Protein AF-A0A9E3V774-F1 (afdb_monomer_lite)

Radius of gyration: 26.22 Å; chains: 1; bounding box: 46×65×51 Å

Secondary structure (DSSP, 8-state):
------HHHHHHHHHHHHTT---HHHHHHHHHHHHT-HHHHHHHHHHHHHHHHHHHS--PPPPHHHHHHHHHHHHHHHHHHHHHHHHHHHTT---HHHHHHHHHHHHHHHHHHHH--

Sequence (117 aa):
MRNQLSKAELERLFLGAVDKSLGDRDEVVLKASLDAAPELKSRFSKYEKVVSLLKRAPKEKAPEALASMILRRSRRRRVFDRRGLQTAYAQYRVPAEVLIPILLGVLVAAFLIYAAP

Foldseek 3Di:
DDPLDDPVRLVVLLVCVLVVNDDPVSVVVNVVNCVVPVPVVVVSVVVSVVVVVVVVPDDDDDDPCPVVVVVVVVVVVVVVVVVVVVVVVVVPPDDPVVVVVVVVVVVVVVVCVVPPD

pLDDT: mean 76.05, std 10.91, range [31.12, 92.12]

Structure (mmCIF, N/CA/C/O backbone):
data_AF-A0A9E3V774-F1
#
_entry.id   AF-A0A9E3V774-F1
#
loop_
_atom_site.group_PDB
_atom_site.id
_atom_site.type_symbol
_atom_site.label_atom_id
_atom_site.label_alt_id
_atom_site.label_comp_id
_atom_site.label_asym_id
_atom_site.label_entity_id
_atom_site.label_seq_id
_atom_site.pdbx_PDB_ins_code
_atom_site.Cartn_x
_atom_site.Cartn_y
_atom_site.Cartn_z
_atom_site.occupancy
_atom_site.B_iso_or_equiv
_atom_site.auth_seq_id
_atom_site.auth_comp_id
_atom_site.auth_asym_id
_atom_site.auth_atom_id
_atom_site.pdbx_PDB_model_num
ATOM 1 N N . MET A 1 1 ? -4.997 11.400 25.088 1.00 31.12 1 MET A N 1
ATOM 2 C CA . MET A 1 1 ? -5.866 12.154 24.157 1.00 31.12 1 MET A CA 1
ATOM 3 C C . MET A 1 1 ? -6.187 11.252 22.969 1.00 31.12 1 MET A C 1
ATOM 5 O O . MET A 1 1 ? -5.261 10.822 22.297 1.00 31.12 1 MET A O 1
ATOM 9 N N . ARG A 1 2 ? -7.457 10.853 22.785 1.00 42.88 2 ARG A N 1
ATOM 10 C CA . ARG A 1 2 ? -7.903 9.991 21.671 1.00 42.88 2 ARG A CA 1
ATOM 11 C C . ARG A 1 2 ? -7.996 10.851 20.411 1.00 42.88 2 ARG A C 1
ATOM 13 O O . ARG A 1 2 ? -8.968 11.585 20.270 1.00 42.88 2 ARG A O 1
ATOM 20 N N . ASN A 1 3 ? -7.019 10.753 19.512 1.00 50.53 3 ASN A N 1
ATOM 21 C CA . ASN A 1 3 ? -7.249 11.167 18.131 1.00 50.53 3 ASN A CA 1
ATOM 22 C C . ASN A 1 3 ? -8.284 10.200 17.560 1.00 50.53 3 ASN A C 1
ATOM 24 O O . ASN A 1 3 ? -8.003 9.018 17.370 1.00 50.53 3 ASN A O 1
ATOM 28 N N . GLN A 1 4 ? -9.512 10.679 17.382 1.00 63.94 4 GLN A N 1
ATOM 29 C CA . GLN A 1 4 ? -10.496 9.966 16.585 1.00 63.94 4 GLN A CA 1
ATOM 30 C C . GLN A 1 4 ? -9.922 9.903 15.170 1.00 63.94 4 GLN A C 1
ATOM 32 O O . GLN A 1 4 ? -9.757 10.941 14.534 1.00 63.94 4 GLN A O 1
ATOM 37 N N . LEU A 1 5 ? -9.541 8.704 14.723 1.00 65.56 5 LEU A N 1
ATOM 38 C CA . LEU A 1 5 ? -9.105 8.493 13.347 1.00 65.56 5 LEU A CA 1
ATOM 39 C C . LEU A 1 5 ? -10.181 9.028 12.414 1.00 65.56 5 LEU A C 1
ATOM 41 O O . LEU A 1 5 ? -11.362 8.694 12.550 1.00 65.56 5 LEU A O 1
ATOM 45 N N . SER A 1 6 ? -9.765 9.855 11.463 1.00 75.88 6 SER A N 1
ATOM 46 C CA . SER A 1 6 ? -10.665 10.305 10.415 1.00 75.88 6 SER A CA 1
ATOM 47 C C . SER A 1 6 ? -11.173 9.092 9.638 1.00 75.88 6 SER A C 1
ATOM 49 O O . SER A 1 6 ? -10.459 8.101 9.453 1.00 75.88 6 SER A O 1
ATOM 51 N N . LYS A 1 7 ? -12.400 9.176 9.118 1.00 74.88 7 LYS A N 1
ATOM 52 C CA . LYS A 1 7 ? -12.990 8.128 8.272 1.00 74.88 7 LYS A CA 1
ATOM 53 C C . LYS A 1 7 ? -12.037 7.699 7.145 1.00 74.88 7 LYS A C 1
ATOM 55 O O . LYS A 1 7 ? -11.902 6.510 6.879 1.00 74.88 7 LYS A O 1
ATOM 60 N N . ALA A 1 8 ? -11.333 8.658 6.539 1.00 72.50 8 ALA A N 1
ATOM 61 C CA . ALA A 1 8 ? -10.374 8.400 5.465 1.00 72.50 8 ALA A CA 1
ATOM 62 C C . ALA A 1 8 ? -9.119 7.637 5.934 1.00 72.50 8 ALA A C 1
ATOM 64 O O . ALA A 1 8 ? -8.562 6.832 5.189 1.00 72.50 8 ALA A O 1
ATOM 65 N N . GLU A 1 9 ? -8.663 7.873 7.164 1.00 77.38 9 GLU A N 1
ATOM 66 C CA . GLU A 1 9 ? -7.507 7.176 7.742 1.00 77.38 9 GLU A CA 1
ATOM 67 C C . GLU A 1 9 ? -7.870 5.737 8.101 1.00 77.38 9 GLU A C 1
ATOM 69 O O . GLU A 1 9 ? -7.112 4.810 7.828 1.00 77.38 9 GLU A O 1
ATOM 74 N N . LEU A 1 10 ? -9.072 5.539 8.636 1.00 79.44 10 LEU A N 1
ATOM 75 C CA . LEU A 1 10 ? -9.584 4.227 9.006 1.00 79.44 10 LEU A CA 1
ATOM 76 C C . LEU A 1 10 ? -9.847 3.355 7.763 1.00 79.44 10 LEU A C 1
ATOM 78 O O . LEU A 1 10 ? -9.519 2.171 7.761 1.00 79.44 10 LEU A O 1
ATOM 82 N N . GLU A 1 11 ? -10.337 3.947 6.669 1.00 77.44 11 GLU A N 1
ATOM 83 C CA . GLU A 1 11 ? -10.442 3.277 5.363 1.00 77.44 11 GLU A CA 1
ATOM 84 C C . GLU A 1 11 ? -9.068 2.887 4.791 1.00 77.44 11 GLU A C 1
ATOM 86 O O . GLU A 1 11 ? -8.916 1.786 4.260 1.00 77.44 11 GLU A O 1
ATOM 91 N N . ARG A 1 12 ? -8.043 3.738 4.936 1.00 81.00 12 ARG A N 1
ATOM 92 C CA . ARG A 1 12 ? -6.666 3.408 4.524 1.00 81.00 12 ARG A CA 1
ATOM 93 C C . ARG A 1 12 ? -6.082 2.248 5.323 1.00 81.00 12 ARG A C 1
ATOM 95 O O . ARG A 1 12 ? -5.519 1.332 4.725 1.00 81.00 12 ARG A O 1
ATOM 102 N N . LEU A 1 13 ? -6.232 2.280 6.646 1.00 81.75 13 LEU A N 1
ATOM 103 C CA . LEU A 1 13 ? -5.789 1.200 7.528 1.00 81.75 13 LEU A CA 1
ATOM 104 C C . LEU A 1 13 ? -6.503 -0.112 7.190 1.00 81.75 13 LEU A C 1
ATOM 106 O O . LEU A 1 13 ? -5.882 -1.168 7.139 1.00 81.75 13 LEU A O 1
ATOM 110 N N . PHE A 1 14 ? -7.796 -0.050 6.880 1.00 80.94 14 PHE A N 1
ATOM 111 C CA . PHE A 1 14 ? -8.541 -1.223 6.449 1.00 80.94 14 PHE A CA 1
ATOM 112 C C . PHE A 1 14 ? -8.044 -1.792 5.111 1.00 80.94 14 PHE A C 1
ATOM 114 O O . PHE A 1 14 ? -7.831 -2.999 5.004 1.00 80.94 14 PHE A O 1
ATOM 121 N N . LEU A 1 15 ? -7.823 -0.950 4.097 1.00 78.50 15 LEU A N 1
ATOM 122 C CA . LEU A 1 15 ? -7.306 -1.405 2.801 1.00 78.50 15 LEU A CA 1
ATOM 123 C C . LEU A 1 15 ? -5.939 -2.081 2.944 1.00 78.50 15 LEU A C 1
ATOM 125 O O . LEU A 1 15 ? -5.736 -3.169 2.408 1.00 78.50 15 LEU A O 1
ATOM 129 N N . GLY A 1 16 ? -5.034 -1.494 3.731 1.00 78.69 16 GLY A N 1
ATOM 130 C CA . GLY A 1 16 ? -3.738 -2.116 3.993 1.00 78.69 16 GLY A CA 1
ATOM 131 C C . GLY A 1 16 ? -3.844 -3.433 4.778 1.00 78.69 16 GLY A C 1
ATOM 132 O O . GLY A 1 16 ? -3.045 -4.339 4.550 1.00 78.69 16 GLY A O 1
ATOM 133 N N . ALA A 1 17 ? -4.853 -3.595 5.643 1.00 80.81 17 ALA A N 1
ATOM 134 C CA . ALA A 1 17 ? -5.098 -4.854 6.349 1.00 80.81 17 ALA A CA 1
ATOM 135 C C . ALA A 1 17 ? -5.578 -5.951 5.382 1.00 80.81 17 ALA A C 1
ATOM 137 O O . ALA A 1 17 ? -5.091 -7.081 5.424 1.00 80.81 17 ALA A O 1
ATOM 138 N N . VAL A 1 18 ? -6.475 -5.614 4.447 1.00 78.94 18 VAL A N 1
ATOM 139 C CA . VAL A 1 18 ? -6.977 -6.534 3.405 1.00 78.94 18 VAL A CA 1
ATOM 140 C C . VAL A 1 18 ? -5.863 -7.002 2.456 1.00 78.94 18 VAL A C 1
ATOM 142 O O . VAL A 1 18 ? -5.872 -8.151 1.983 1.00 78.94 18 VAL A O 1
ATOM 145 N N . ASP A 1 19 ? -4.892 -6.131 2.194 1.00 76.94 19 ASP A N 1
ATOM 146 C CA . ASP A 1 19 ? -3.729 -6.409 1.349 1.00 76.94 19 ASP A CA 1
ATOM 147 C C . ASP A 1 19 ? -2.539 -7.013 2.112 1.00 76.94 19 ASP A C 1
ATOM 149 O O . ASP A 1 19 ? -1.521 -7.328 1.495 1.00 76.94 19 ASP A O 1
ATOM 153 N N . LYS A 1 20 ? -2.678 -7.262 3.425 1.00 74.75 20 LYS A N 1
ATOM 154 C CA . LYS A 1 20 ? -1.608 -7.762 4.312 1.00 74.75 20 LYS A CA 1
ATOM 155 C C . LYS A 1 20 ? -0.340 -6.899 4.273 1.00 74.75 20 LYS A C 1
ATOM 157 O O . LYS A 1 20 ? 0.770 -7.414 4.379 1.00 74.75 20 LYS A O 1
ATOM 162 N N . SER A 1 21 ? -0.503 -5.593 4.088 1.00 78.06 21 SER A N 1
ATOM 163 C CA . SER A 1 21 ? 0.589 -4.621 3.999 1.00 78.06 21 SER A CA 1
ATOM 164 C C . SER A 1 21 ? 0.663 -3.699 5.219 1.00 78.06 21 SER A C 1
ATOM 166 O O . SER A 1 21 ? 1.358 -2.686 5.165 1.00 78.06 21 SER A O 1
ATOM 168 N N . LEU A 1 22 ? -0.101 -3.989 6.276 1.00 81.00 22 LEU A N 1
ATOM 169 C CA . LEU A 1 22 ? -0.134 -3.184 7.493 1.00 81.00 22 LEU A CA 1
ATOM 170 C C . LEU A 1 22 ? 1.009 -3.569 8.440 1.00 81.00 22 LEU A C 1
ATOM 172 O O . LEU A 1 22 ? 1.356 -4.741 8.549 1.00 81.00 22 LEU A O 1
ATOM 176 N N . GLY A 1 23 ? 1.593 -2.579 9.118 1.00 80.44 23 GLY A N 1
ATOM 177 C CA . GLY A 1 23 ? 2.560 -2.825 10.188 1.00 80.44 23 GLY A CA 1
ATOM 178 C C . GLY A 1 23 ? 1.874 -3.145 11.520 1.00 80.44 23 GLY A C 1
ATOM 179 O O . GLY A 1 23 ? 0.748 -2.713 11.763 1.00 80.44 23 GLY A O 1
ATOM 180 N N . ASP A 1 24 ? 2.579 -3.830 12.424 1.00 80.25 24 ASP A N 1
ATOM 181 C CA . ASP A 1 24 ? 2.029 -4.336 13.697 1.00 80.25 24 ASP A CA 1
ATOM 182 C C . ASP A 1 24 ? 1.348 -3.256 14.562 1.00 80.25 24 ASP A C 1
ATOM 184 O O . ASP A 1 24 ? 0.332 -3.503 15.210 1.00 80.25 24 ASP A O 1
ATOM 188 N N . ARG A 1 25 ? 1.882 -2.026 14.566 1.00 78.62 25 ARG A N 1
ATOM 189 C CA . ARG A 1 25 ? 1.303 -0.897 15.320 1.00 78.62 25 ARG A CA 1
ATOM 190 C C . ARG A 1 25 ? -0.048 -0.458 14.758 1.00 78.62 25 ARG A C 1
ATOM 192 O O . ARG A 1 25 ? -0.974 -0.180 15.518 1.00 78.62 25 ARG A O 1
ATOM 199 N N . ASP A 1 26 ? -0.156 -0.428 13.439 1.00 79.56 26 ASP A N 1
ATOM 200 C CA . ASP A 1 26 ? -1.347 0.009 12.721 1.00 79.56 26 ASP A CA 1
ATOM 201 C C . ASP A 1 26 ? -2.471 -1.030 12.828 1.00 79.56 26 ASP A C 1
ATOM 203 O O . ASP A 1 26 ? -3.646 -0.667 12.905 1.00 79.56 26 ASP A O 1
ATOM 207 N N . GLU A 1 27 ? -2.128 -2.319 12.934 1.00 80.62 27 GLU A N 1
ATOM 208 C CA . GLU A 1 27 ? -3.105 -3.380 13.201 1.00 80.62 27 GLU A CA 1
ATOM 209 C C . GLU A 1 27 ? -3.765 -3.236 14.574 1.00 80.62 27 GLU A C 1
ATOM 211 O O . GLU A 1 27 ? -4.981 -3.403 14.702 1.00 80.62 27 GLU A O 1
ATOM 216 N N . VAL A 1 28 ? -2.981 -2.923 15.610 1.00 83.69 28 VAL A N 1
ATOM 217 C CA . VAL A 1 28 ? -3.499 -2.721 16.972 1.00 83.69 28 VAL A CA 1
ATOM 218 C C . VAL A 1 28 ? -4.442 -1.519 17.008 1.00 83.69 28 VAL A C 1
ATOM 220 O O . VAL A 1 28 ? -5.528 -1.596 17.585 1.00 83.69 28 VAL A O 1
ATOM 223 N N . VAL A 1 29 ? -4.064 -0.428 16.339 1.00 83.38 29 VAL A N 1
ATOM 224 C CA . VAL A 1 29 ? -4.876 0.790 16.228 1.00 83.38 29 VAL A CA 1
ATOM 225 C C . VAL A 1 29 ? -6.170 0.532 15.454 1.00 83.38 29 VAL A C 1
ATOM 227 O O . VAL A 1 29 ? -7.242 0.981 15.874 1.00 83.38 29 VAL A O 1
ATOM 230 N N . LEU A 1 30 ? -6.101 -0.226 14.358 1.00 81.88 30 LEU A N 1
ATOM 231 C CA . LEU A 1 30 ? -7.274 -0.617 13.584 1.00 81.88 30 LEU A CA 1
ATOM 232 C C . LEU A 1 30 ? -8.214 -1.491 14.423 1.00 81.88 30 LEU A C 1
ATOM 234 O O . LEU A 1 30 ? -9.401 -1.186 14.499 1.00 81.88 30 LEU A O 1
ATOM 238 N N . LYS A 1 31 ? -7.703 -2.519 15.113 1.00 83.00 31 LYS A N 1
ATOM 239 C CA . LYS A 1 31 ? -8.508 -3.384 15.997 1.00 83.00 31 LYS A CA 1
ATOM 240 C C . LYS A 1 31 ? -9.211 -2.585 17.093 1.00 83.00 31 LYS A C 1
ATOM 242 O O . LYS A 1 31 ? -10.428 -2.683 17.218 1.00 83.00 31 LYS A O 1
ATOM 247 N N . ALA A 1 32 ? -8.480 -1.727 17.806 1.00 84.06 32 ALA A N 1
ATOM 248 C CA . ALA A 1 32 ? -9.048 -0.877 18.852 1.00 84.06 32 ALA A CA 1
ATOM 249 C C . ALA A 1 32 ? -10.151 0.058 18.317 1.00 84.06 32 ALA A C 1
ATOM 251 O O . ALA A 1 32 ? -11.151 0.304 18.991 1.00 84.06 32 ALA A O 1
ATOM 252 N N . SER A 1 33 ? -9.988 0.558 17.089 1.00 80.94 33 SER A N 1
ATOM 253 C CA . SER A 1 33 ? -10.969 1.436 16.441 1.00 80.94 33 SER A CA 1
ATOM 254 C C . SER A 1 33 ? -12.206 0.676 15.946 1.00 80.94 33 SER A C 1
ATOM 256 O O . SER A 1 33 ? -13.316 1.200 16.016 1.00 80.94 33 SER A O 1
ATOM 258 N N . LEU A 1 34 ? -12.039 -0.567 15.486 1.00 80.81 34 LEU A N 1
ATOM 259 C CA . LEU A 1 34 ? -13.138 -1.445 15.072 1.00 80.81 34 LEU A CA 1
ATOM 260 C C . LEU A 1 34 ? -13.960 -1.962 16.252 1.00 80.81 34 LEU A C 1
ATOM 262 O O . LEU A 1 34 ? -15.176 -2.101 16.129 1.00 80.81 34 LEU A O 1
ATOM 266 N N . ASP A 1 35 ? -13.325 -2.223 17.392 1.00 81.56 35 ASP A N 1
ATOM 267 C CA . ASP A 1 35 ? -14.030 -2.645 18.604 1.00 81.56 35 ASP A CA 1
ATOM 268 C C . ASP A 1 35 ? -14.855 -1.503 19.215 1.00 81.56 35 ASP A C 1
ATOM 270 O O . ASP A 1 35 ? -15.906 -1.748 19.803 1.00 81.56 35 ASP A O 1
ATOM 274 N N . ALA A 1 36 ? -14.452 -0.248 18.995 1.00 80.69 36 ALA A N 1
ATOM 275 C CA . ALA A 1 36 ? -15.243 0.923 19.369 1.00 80.69 36 ALA A CA 1
ATOM 276 C C . ALA A 1 36 ? -16.432 1.204 18.421 1.00 80.69 36 ALA A C 1
ATOM 278 O O . ALA A 1 36 ? -17.303 1.998 18.775 1.00 80.69 36 ALA A O 1
ATOM 279 N N . ALA A 1 37 ? -16.480 0.587 17.231 1.00 77.31 37 ALA A N 1
ATOM 280 C CA . ALA A 1 37 ? -17.465 0.875 16.185 1.00 77.31 37 ALA A CA 1
ATOM 281 C C . ALA A 1 37 ? -17.987 -0.415 15.501 1.00 77.31 37 ALA A C 1
ATOM 283 O O . ALA A 1 37 ? -17.546 -0.774 14.400 1.00 77.31 37 ALA A O 1
ATOM 284 N N . PRO A 1 38 ? -18.972 -1.113 16.103 1.00 75.44 38 PRO A N 1
ATOM 285 C CA . PRO A 1 38 ? -19.452 -2.413 15.618 1.00 75.44 38 PRO A CA 1
ATOM 286 C C . PRO A 1 38 ? -20.106 -2.355 14.226 1.00 75.44 38 PRO A C 1
ATOM 288 O O . PRO A 1 38 ? -20.013 -3.311 13.450 1.00 75.44 38 PRO A O 1
ATOM 291 N N . GLU A 1 39 ? -20.715 -1.226 13.859 1.00 78.12 39 GLU A N 1
ATOM 292 C CA . GLU A 1 39 ? -21.289 -1.018 12.522 1.00 78.12 39 GLU A CA 1
ATOM 293 C C . GLU A 1 39 ? -20.219 -1.042 11.419 1.00 78.12 39 GLU A C 1
ATOM 295 O O . GLU A 1 39 ? -20.405 -1.660 10.366 1.00 78.12 39 GLU A O 1
ATOM 300 N N . LEU A 1 40 ? -19.065 -0.417 11.674 1.00 75.12 40 LEU A N 1
ATOM 301 C CA . LEU A 1 40 ? -17.915 -0.418 10.768 1.00 75.12 40 LEU A CA 1
ATOM 302 C C . LEU A 1 40 ? -17.318 -1.820 10.644 1.00 75.12 40 LEU A C 1
ATOM 304 O O . LEU A 1 40 ? -17.066 -2.279 9.531 1.00 75.12 40 LEU A O 1
ATOM 308 N N . LYS A 1 41 ? -17.193 -2.543 11.761 1.00 79.12 41 LYS A N 1
ATOM 309 C CA . LYS A 1 41 ? -16.734 -3.940 11.789 1.00 79.12 41 LYS A CA 1
ATOM 310 C C . LYS A 1 41 ? -17.592 -4.849 10.899 1.00 79.12 41 LYS A C 1
ATOM 312 O O . LYS A 1 41 ? -17.053 -5.628 10.114 1.00 79.12 41 LYS A O 1
ATOM 317 N N . SER A 1 42 ? -18.919 -4.700 10.942 1.00 80.25 42 SER A N 1
ATOM 318 C CA . SER A 1 42 ? -19.842 -5.452 10.074 1.00 80.25 42 SER A CA 1
ATOM 319 C C . SER A 1 42 ? -19.657 -5.122 8.586 1.00 80.25 42 SER A C 1
ATOM 321 O O . SER A 1 42 ? -19.594 -6.023 7.744 1.00 80.25 42 SER A O 1
ATOM 323 N N . ARG A 1 43 ? -19.514 -3.835 8.239 1.00 78.44 43 ARG A N 1
ATOM 324 C CA . ARG A 1 43 ? -19.273 -3.401 6.849 1.00 78.44 43 ARG A CA 1
ATOM 325 C C . ARG A 1 43 ? -17.948 -3.929 6.307 1.00 78.44 43 ARG A C 1
ATOM 327 O O . ARG A 1 43 ? -17.902 -4.407 5.174 1.00 78.44 43 ARG A O 1
ATOM 334 N N . PHE A 1 44 ? -16.901 -3.894 7.120 1.00 79.88 44 PHE A N 1
ATOM 335 C CA . PHE A 1 44 ? -15.588 -4.402 6.749 1.00 79.88 44 PHE A CA 1
ATOM 336 C C . PHE A 1 44 ? -15.559 -5.919 6.586 1.00 79.88 44 PHE A C 1
ATOM 338 O O . PHE A 1 44 ? -15.007 -6.399 5.602 1.00 79.88 44 PHE A O 1
ATOM 345 N N . SER A 1 45 ? -16.242 -6.670 7.453 1.00 82.00 45 SER A N 1
ATOM 346 C CA . SER A 1 45 ? -16.375 -8.125 7.303 1.00 82.00 45 SER A CA 1
ATOM 347 C C . SER A 1 45 ? -17.047 -8.516 5.978 1.00 82.00 45 SER A C 1
ATOM 349 O O . SER A 1 45 ? -16.599 -9.437 5.291 1.00 82.00 45 SER A O 1
ATOM 351 N N . LYS A 1 46 ? -18.084 -7.775 5.553 1.00 82.75 46 LYS A N 1
ATOM 352 C CA . LYS A 1 46 ? -18.710 -7.978 4.234 1.00 82.75 46 LYS A CA 1
ATOM 353 C C . LYS A 1 46 ? -17.716 -7.734 3.098 1.00 82.75 46 LYS A C 1
ATOM 355 O O . LYS A 1 46 ? -17.664 -8.528 2.160 1.00 82.75 46 LYS A O 1
ATOM 360 N N . TYR A 1 47 ? -16.926 -6.666 3.185 1.00 79.62 47 TYR A N 1
ATOM 361 C CA . TYR A 1 47 ? -15.920 -6.344 2.175 1.00 79.62 47 TYR A 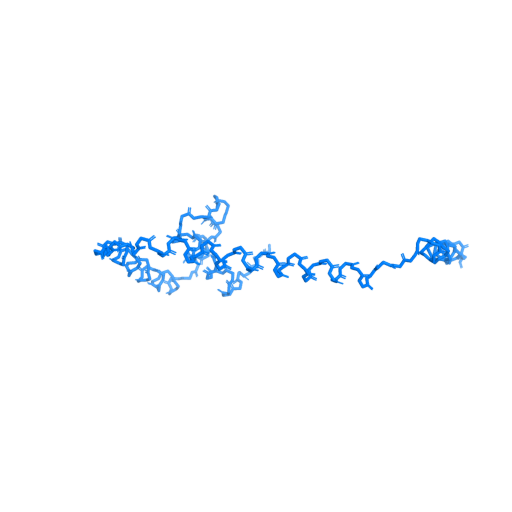CA 1
ATOM 362 C C . TYR A 1 47 ? -14.813 -7.402 2.105 1.00 79.62 47 TYR A C 1
ATOM 364 O O . TYR A 1 47 ? -14.491 -7.882 1.022 1.00 79.62 47 TYR A O 1
ATOM 372 N N . GLU A 1 48 ? -14.284 -7.832 3.249 1.00 81.94 48 GLU A N 1
ATOM 373 C CA . GLU A 1 48 ? -13.268 -8.884 3.332 1.00 81.94 48 GLU A CA 1
ATOM 374 C C . GLU A 1 48 ? -13.766 -10.193 2.705 1.00 81.94 48 GLU A C 1
ATOM 376 O O . GLU A 1 48 ? -13.060 -10.818 1.908 1.00 81.94 48 GLU A O 1
ATOM 381 N N . LYS A 1 49 ? -15.027 -10.560 2.967 1.00 84.12 49 LYS A N 1
ATOM 382 C CA . LYS A 1 49 ? -15.671 -11.719 2.343 1.00 84.12 49 LYS A CA 1
ATOM 383 C C . LYS A 1 49 ? -15.707 -11.591 0.819 1.00 84.12 49 LYS A C 1
ATOM 385 O O . LYS A 1 49 ? -15.305 -12.528 0.132 1.00 84.12 49 LYS A O 1
ATOM 390 N N . VAL A 1 50 ? -16.126 -10.445 0.280 1.00 83.00 50 VAL A N 1
ATOM 391 C CA . VAL A 1 50 ? -16.159 -10.207 -1.175 1.00 83.00 50 VAL A CA 1
A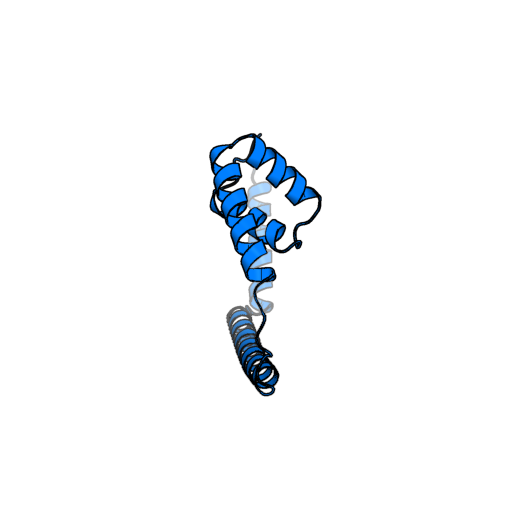TOM 392 C C . VAL A 1 50 ? -14.756 -10.271 -1.780 1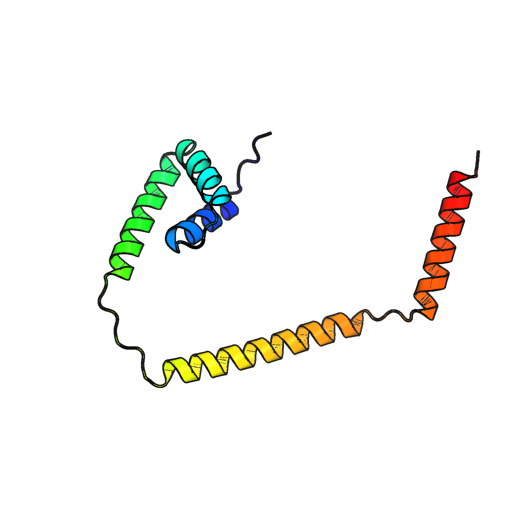.00 83.00 50 VAL A C 1
ATOM 394 O O . VAL A 1 50 ? -14.555 -10.960 -2.777 1.00 83.00 50 VAL A O 1
ATOM 397 N N . VAL A 1 51 ? -13.761 -9.638 -1.157 1.00 82.00 51 VAL A N 1
ATOM 398 C CA . VAL A 1 51 ? -12.369 -9.688 -1.630 1.00 82.00 51 VAL A CA 1
ATOM 399 C C . VAL A 1 51 ? -11.823 -11.114 -1.602 1.00 82.00 51 VAL A C 1
ATOM 401 O O . VAL A 1 51 ? -11.134 -11.523 -2.534 1.00 82.00 51 VAL A O 1
ATOM 404 N N . SER A 1 52 ? -12.152 -11.904 -0.579 1.00 81.12 52 SER A N 1
ATOM 405 C CA . SER A 1 52 ? -11.745 -13.310 -0.508 1.00 81.12 52 SER A CA 1
ATOM 406 C C . SER A 1 52 ? -12.334 -14.145 -1.653 1.00 81.12 52 SER A C 1
ATOM 408 O O . SER A 1 52 ? -11.631 -14.978 -2.226 1.00 81.12 52 SER A O 1
ATOM 410 N N . LEU A 1 53 ? -13.588 -13.879 -2.038 1.00 83.62 53 LEU A N 1
ATOM 411 C CA . LEU A 1 53 ? -14.248 -14.529 -3.170 1.00 83.62 53 LEU A CA 1
ATOM 412 C C . LEU A 1 53 ? -13.608 -14.111 -4.496 1.00 83.62 53 LEU A C 1
ATOM 414 O O . LEU A 1 53 ? -13.303 -14.970 -5.317 1.00 83.62 53 LEU A O 1
ATOM 418 N N . LEU A 1 54 ? -13.308 -12.821 -4.672 1.00 81.38 54 LEU A N 1
ATOM 419 C CA . LEU A 1 54 ? -12.604 -12.311 -5.853 1.00 81.38 54 LEU A CA 1
ATOM 420 C C . LEU A 1 54 ? -11.185 -12.878 -5.973 1.00 81.38 54 LEU A C 1
ATOM 422 O O . LEU A 1 54 ? -10.749 -13.226 -7.066 1.00 81.38 54 LEU A O 1
ATOM 426 N N . LYS A 1 55 ? -10.462 -13.031 -4.856 1.00 80.00 55 LYS A N 1
ATOM 427 C CA . LYS A 1 55 ? -9.126 -13.652 -4.842 1.00 80.00 55 LYS A CA 1
ATOM 428 C C . LYS A 1 55 ? -9.169 -15.133 -5.247 1.00 80.00 55 LYS A C 1
ATOM 430 O O . LYS A 1 55 ? -8.179 -15.618 -5.793 1.00 80.00 55 LYS A O 1
ATOM 435 N N . ARG A 1 56 ? -10.284 -15.824 -4.976 1.00 83.44 56 ARG A N 1
ATOM 436 C CA . ARG A 1 56 ? -10.537 -17.232 -5.338 1.00 83.44 56 ARG A CA 1
ATOM 437 C C . ARG A 1 56 ? -11.128 -17.415 -6.737 1.00 83.44 56 ARG A C 1
ATOM 439 O O . ARG A 1 56 ? -11.150 -18.543 -7.218 1.00 83.44 56 ARG A O 1
ATOM 446 N N . ALA A 1 57 ? -11.612 -16.348 -7.369 1.00 81.62 57 ALA A N 1
ATOM 447 C CA . ALA A 1 57 ? -12.143 -16.417 -8.722 1.00 81.62 57 ALA A CA 1
ATOM 448 C C . ALA A 1 57 ? -11.061 -16.916 -9.702 1.00 81.62 57 ALA A C 1
ATOM 450 O O . ALA A 1 57 ? -9.875 -16.613 -9.510 1.00 81.62 57 ALA A O 1
ATOM 451 N N . PRO A 1 58 ? -11.444 -17.682 -10.741 1.00 77.12 58 PRO A N 1
ATOM 452 C CA . PRO A 1 58 ? -10.504 -18.161 -11.743 1.00 77.12 58 PRO A CA 1
ATOM 453 C C . PRO A 1 58 ? -9.822 -16.963 -12.401 1.00 77.12 58 PRO A C 1
ATOM 455 O O . PRO A 1 58 ? -10.469 -16.079 -12.959 1.00 77.12 58 PRO A O 1
ATOM 458 N N . LYS A 1 59 ? -8.496 -16.913 -12.285 1.00 78.12 59 LYS A N 1
ATOM 459 C CA . LYS A 1 59 ? -7.696 -15.858 -12.898 1.00 78.12 59 LYS A CA 1
ATOM 460 C C . LYS A 1 59 ? -7.410 -16.266 -14.331 1.00 78.12 59 LYS A C 1
ATOM 462 O O . LYS A 1 59 ? -6.715 -17.255 -14.560 1.00 78.12 59 LYS A O 1
ATOM 467 N N . GLU A 1 60 ? -7.926 -15.500 -15.281 1.00 79.88 60 GLU A N 1
ATOM 468 C CA . GLU A 1 60 ? -7.495 -15.633 -16.666 1.00 79.88 60 GLU A CA 1
ATOM 469 C C . GLU A 1 60 ? -6.009 -15.294 -16.777 1.00 79.88 60 GLU A C 1
ATOM 471 O O . GLU A 1 60 ? -5.487 -14.396 -16.102 1.00 79.88 60 GLU A O 1
ATOM 476 N N . LYS A 1 61 ? -5.303 -16.055 -17.613 1.00 78.19 61 LYS A N 1
ATOM 477 C CA . LYS A 1 61 ? -3.881 -15.838 -17.845 1.00 78.19 61 LYS A CA 1
ATOM 478 C C . LYS A 1 61 ? -3.717 -14.471 -18.507 1.00 78.19 61 LYS A C 1
ATOM 480 O O . LYS A 1 61 ? -4.361 -14.184 -19.512 1.00 78.19 61 LYS A O 1
ATOM 485 N N . ALA A 1 62 ? -2.865 -13.626 -17.931 1.00 76.62 62 ALA A N 1
ATOM 486 C CA . ALA A 1 62 ? -2.578 -12.326 -18.518 1.00 76.62 62 ALA A CA 1
ATOM 487 C C . ALA A 1 62 ? -2.048 -12.505 -19.957 1.00 76.62 62 ALA A C 1
ATOM 489 O O . ALA A 1 62 ? -1.218 -13.393 -20.177 1.00 76.62 62 ALA A O 1
ATOM 490 N N . PRO A 1 63 ? -2.472 -11.666 -20.921 1.00 83.12 63 PRO A N 1
ATOM 491 C CA . PRO A 1 63 ? -1.885 -11.653 -22.256 1.00 83.12 63 PRO A CA 1
ATOM 492 C C . PRO A 1 63 ? -0.366 -11.463 -22.169 1.00 83.12 63 PRO A C 1
ATOM 494 O O . PRO A 1 63 ? 0.102 -10.644 -21.376 1.00 83.12 63 PRO A O 1
ATOM 497 N N . GLU A 1 64 ? 0.414 -12.160 -22.998 1.00 78.25 64 GLU A N 1
ATOM 498 C CA . GLU A 1 64 ? 1.889 -12.105 -22.949 1.00 78.25 64 GLU A CA 1
ATOM 499 C C . GLU A 1 64 ? 2.432 -10.673 -23.113 1.00 78.25 64 GLU A C 1
ATOM 501 O O . GLU A 1 64 ? 3.402 -10.270 -22.469 1.00 78.25 64 GLU A O 1
ATOM 506 N N . ALA A 1 65 ? 1.739 -9.849 -23.903 1.00 83.88 65 ALA A N 1
ATOM 507 C CA . ALA A 1 65 ? 2.079 -8.446 -24.116 1.00 83.88 65 ALA A CA 1
ATOM 508 C C . ALA A 1 65 ? 1.650 -7.503 -22.970 1.00 83.88 65 ALA A C 1
ATOM 510 O O . ALA A 1 65 ? 2.038 -6.334 -22.954 1.00 83.88 65 ALA A O 1
ATOM 511 N N . LEU A 1 66 ? 0.868 -7.961 -21.987 1.00 80.94 66 LEU A N 1
ATOM 512 C CA . LEU A 1 66 ? 0.370 -7.102 -20.907 1.00 80.94 66 LEU A CA 1
ATOM 513 C C . LEU A 1 66 ? 1.522 -6.582 -20.036 1.00 80.94 66 LEU A C 1
ATOM 515 O O . LEU A 1 66 ? 1.582 -5.392 -19.718 1.00 80.94 66 LEU A O 1
ATOM 519 N N . ALA A 1 67 ? 2.472 -7.454 -19.693 1.00 81.75 67 ALA A N 1
ATOM 520 C CA . ALA A 1 67 ? 3.633 -7.083 -18.889 1.00 81.75 67 ALA A CA 1
ATOM 521 C C . ALA A 1 67 ? 4.481 -6.008 -19.588 1.00 81.75 67 ALA A C 1
ATOM 523 O O . ALA A 1 67 ? 4.844 -4.999 -18.975 1.00 81.75 67 ALA A O 1
ATOM 524 N N . SER A 1 68 ? 4.736 -6.166 -20.891 1.00 82.94 68 SER A N 1
ATOM 525 C CA . SER A 1 68 ? 5.506 -5.195 -21.673 1.00 82.94 68 SER A CA 1
ATOM 526 C C . SER A 1 68 ? 4.759 -3.864 -21.838 1.00 82.94 68 SER A C 1
ATOM 528 O O . SER A 1 68 ? 5.369 -2.797 -21.716 1.00 82.94 68 SER A O 1
ATOM 530 N N . MET A 1 69 ? 3.432 -3.889 -22.008 1.00 82.25 69 MET A N 1
ATOM 531 C CA . MET A 1 69 ? 2.592 -2.686 -22.031 1.00 82.25 69 MET A CA 1
ATOM 532 C C . MET A 1 69 ? 2.628 -1.923 -20.699 1.00 82.25 69 MET A C 1
ATOM 534 O O . MET A 1 69 ? 2.803 -0.698 -20.695 1.00 82.25 69 MET A O 1
ATOM 538 N N . ILE A 1 70 ? 2.515 -2.625 -19.567 1.00 85.50 70 ILE A N 1
ATOM 539 C CA . ILE A 1 70 ? 2.579 -2.023 -18.227 1.00 85.50 70 ILE A CA 1
ATOM 540 C C . ILE A 1 70 ? 3.960 -1.409 -17.982 1.00 85.50 70 ILE A C 1
ATOM 542 O O . ILE A 1 70 ? 4.044 -0.257 -17.552 1.00 85.50 70 ILE A O 1
ATOM 546 N N . LEU A 1 71 ? 5.040 -2.125 -18.308 1.00 81.81 71 LEU A N 1
ATOM 547 C CA . LEU A 1 71 ? 6.413 -1.629 -18.163 1.00 81.81 71 LEU A CA 1
ATOM 548 C C . LEU A 1 71 ? 6.675 -0.390 -19.027 1.00 81.81 71 LEU A C 1
ATOM 550 O O . LEU A 1 71 ? 7.265 0.588 -18.562 1.00 81.81 71 LEU A O 1
ATOM 554 N N . ARG A 1 72 ? 6.190 -0.376 -20.273 1.00 83.31 72 ARG A N 1
ATOM 555 C CA . ARG A 1 72 ? 6.319 0.788 -21.162 1.00 83.31 72 ARG A CA 1
ATOM 556 C C . ARG A 1 72 ? 5.570 2.000 -20.606 1.00 83.31 72 ARG A C 1
ATOM 558 O O . ARG A 1 72 ? 6.090 3.119 -20.648 1.00 83.31 72 ARG A O 1
ATOM 565 N N . ARG A 1 73 ? 4.371 1.792 -20.055 1.00 81.31 73 ARG A N 1
ATOM 566 C CA . ARG A 1 73 ? 3.554 2.848 -19.440 1.00 81.31 73 ARG A CA 1
ATOM 567 C C . ARG A 1 73 ? 4.171 3.376 -18.144 1.00 81.31 73 ARG A C 1
ATOM 569 O O . ARG A 1 73 ? 4.227 4.592 -17.959 1.00 81.31 73 ARG A O 1
ATOM 576 N N . SER A 1 74 ? 4.657 2.496 -17.269 1.00 76.25 74 SER A N 1
ATOM 577 C CA . SER A 1 74 ? 5.273 2.883 -15.994 1.00 76.25 74 SER A CA 1
ATOM 578 C C . SER A 1 74 ? 6.581 3.645 -16.211 1.00 76.25 74 SER A C 1
ATOM 580 O O . SER A 1 74 ? 6.799 4.681 -15.582 1.00 76.25 74 SER A O 1
ATOM 582 N N . ARG A 1 75 ? 7.404 3.220 -17.181 1.00 77.88 75 ARG A N 1
ATOM 583 C CA . ARG A 1 75 ? 8.627 3.929 -17.579 1.00 77.88 75 ARG A CA 1
ATOM 584 C C . ARG A 1 75 ? 8.325 5.335 -18.092 1.00 77.88 75 ARG A C 1
ATOM 586 O O . ARG A 1 75 ? 8.991 6.276 -17.672 1.00 77.88 75 ARG A O 1
ATOM 593 N N . ARG A 1 76 ? 7.298 5.502 -18.937 1.00 74.38 76 ARG A N 1
ATOM 594 C CA . ARG A 1 76 ? 6.862 6.832 -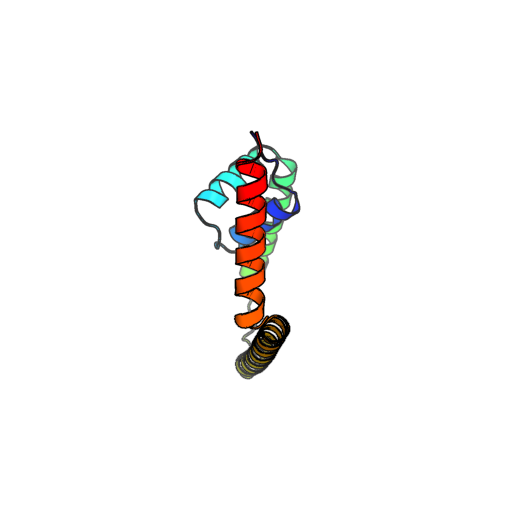19.403 1.00 74.38 76 ARG A CA 1
ATOM 595 C C . ARG A 1 76 ? 6.455 7.734 -18.239 1.00 74.38 76 ARG A C 1
ATOM 597 O O . ARG A 1 76 ? 6.939 8.857 -18.167 1.00 74.38 76 ARG A O 1
ATOM 604 N N . ARG A 1 77 ? 5.637 7.243 -17.302 1.00 69.69 77 ARG A N 1
ATOM 605 C CA . ARG A 1 77 ? 5.216 8.036 -16.133 1.00 69.69 77 ARG A CA 1
ATOM 606 C C . ARG A 1 77 ? 6.390 8.469 -15.255 1.00 69.69 77 ARG A C 1
ATOM 608 O O . ARG A 1 77 ? 6.478 9.648 -14.946 1.00 69.69 77 ARG A O 1
ATOM 615 N N . ARG A 1 78 ? 7.336 7.573 -14.945 1.00 67.50 78 ARG A N 1
ATOM 616 C CA . ARG A 1 78 ? 8.534 7.923 -14.152 1.00 67.50 78 ARG A CA 1
ATOM 617 C C . ARG A 1 78 ? 9.403 8.997 -14.811 1.00 67.50 78 ARG A C 1
ATOM 619 O O . ARG A 1 78 ? 10.004 9.805 -14.112 1.00 67.50 78 ARG A O 1
ATOM 626 N N . VAL A 1 79 ? 9.499 8.998 -16.143 1.00 65.62 79 VAL A N 1
ATOM 627 C CA . VAL A 1 79 ? 10.254 10.026 -16.880 1.00 65.62 79 VAL A CA 1
AT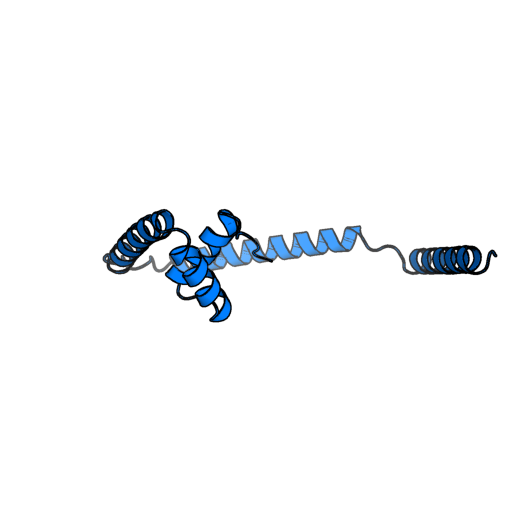OM 628 C C . VAL A 1 79 ? 9.568 11.390 -16.777 1.00 65.62 79 VAL A C 1
ATOM 630 O O . VAL A 1 79 ? 10.255 12.389 -16.580 1.00 65.62 79 VAL A O 1
ATOM 633 N N . PHE A 1 80 ? 8.236 11.438 -16.860 1.00 60.66 80 PHE A N 1
ATOM 634 C CA . PHE A 1 80 ? 7.478 12.679 -16.667 1.00 60.66 80 PHE A CA 1
ATOM 635 C C . PHE A 1 80 ? 7.544 13.188 -15.223 1.00 60.66 80 PHE A C 1
ATOM 637 O O . PHE A 1 80 ? 7.765 14.377 -15.028 1.00 60.66 80 PHE A O 1
ATOM 644 N N . ASP A 1 81 ? 7.463 12.298 -14.232 1.00 61.22 81 ASP A N 1
ATOM 645 C CA . ASP A 1 81 ? 7.599 12.650 -12.811 1.00 61.22 81 ASP A CA 1
ATOM 646 C C . ASP A 1 81 ? 8.973 13.258 -12.500 1.00 61.22 81 ASP A C 1
ATOM 648 O O . ASP A 1 81 ? 9.088 14.301 -11.859 1.00 61.22 81 ASP A O 1
ATOM 652 N N . ARG A 1 82 ? 10.046 12.647 -13.024 1.00 60.22 82 ARG A N 1
ATOM 653 C CA . ARG A 1 82 ? 11.408 13.175 -12.861 1.00 60.22 82 ARG A CA 1
ATOM 654 C C . ARG A 1 82 ? 11.596 14.526 -13.541 1.00 60.22 82 ARG A C 1
ATOM 656 O O . ARG A 1 82 ? 12.273 15.380 -12.979 1.00 60.22 82 ARG A O 1
ATOM 663 N N . ARG A 1 83 ? 11.010 14.727 -14.725 1.00 59.03 83 ARG A N 1
ATOM 664 C CA . ARG A 1 83 ? 11.059 16.024 -15.415 1.00 59.03 83 ARG A CA 1
ATOM 665 C C . ARG A 1 83 ? 10.281 17.093 -14.649 1.00 59.03 83 ARG A C 1
ATOM 667 O O . ARG A 1 83 ? 10.811 18.183 -14.494 1.00 59.03 83 ARG A O 1
ATOM 674 N N . GLY A 1 84 ? 9.106 16.762 -14.109 1.00 59.19 84 GLY A N 1
ATOM 675 C CA . GLY A 1 84 ? 8.307 17.669 -13.278 1.00 59.19 84 GLY A CA 1
ATOM 676 C C . GLY A 1 84 ? 9.016 18.089 -11.987 1.00 59.19 84 GLY A C 1
ATOM 677 O O . GLY A 1 84 ? 9.033 19.271 -11.649 1.00 59.19 84 GLY A O 1
ATOM 678 N N . LEU A 1 85 ? 9.679 17.149 -11.304 1.00 55.34 85 LEU A N 1
ATOM 679 C CA . LEU A 1 85 ? 10.499 17.453 -10.126 1.00 55.34 85 LEU A CA 1
ATOM 680 C C . LEU A 1 85 ? 11.707 18.324 -10.492 1.00 55.34 85 LEU A C 1
ATOM 682 O O . LEU A 1 85 ? 11.965 19.318 -9.822 1.00 55.34 85 LEU A O 1
ATOM 686 N N . GLN A 1 86 ? 12.423 18.010 -11.575 1.00 57.62 86 GLN A N 1
ATOM 687 C CA . GLN A 1 86 ? 13.561 18.825 -12.017 1.00 57.62 86 GLN A CA 1
ATOM 688 C C . GLN A 1 86 ? 13.153 20.259 -12.372 1.00 57.62 86 GLN A C 1
ATOM 690 O O . GLN A 1 86 ? 13.871 21.187 -12.009 1.00 57.62 86 GLN A O 1
ATOM 695 N N . THR A 1 87 ? 11.998 20.463 -13.009 1.00 57.97 87 THR A N 1
ATOM 696 C CA . THR A 1 87 ? 11.484 21.811 -13.285 1.00 57.97 87 THR A CA 1
ATOM 697 C C . THR A 1 87 ? 11.023 22.537 -12.021 1.00 57.97 87 THR A C 1
ATOM 699 O O . THR A 1 87 ? 11.280 23.729 -11.899 1.00 57.97 87 THR A O 1
ATOM 702 N N . ALA A 1 88 ? 10.434 21.834 -11.045 1.00 55.28 88 ALA A N 1
ATOM 703 C CA . ALA A 1 88 ? 10.028 22.430 -9.769 1.00 55.28 88 ALA A CA 1
ATOM 704 C C . ALA A 1 88 ? 11.233 22.892 -8.923 1.00 55.28 88 ALA A C 1
ATOM 706 O O . ALA A 1 88 ? 11.207 23.980 -8.355 1.00 55.28 88 ALA A O 1
ATOM 707 N N . TYR A 1 89 ? 12.322 22.112 -8.887 1.00 53.72 89 TYR A N 1
ATOM 708 C CA . TYR A 1 89 ? 13.561 22.500 -8.195 1.00 53.72 89 TYR A CA 1
ATOM 709 C C . TYR A 1 89 ? 14.378 23.556 -8.953 1.00 53.72 89 TYR A C 1
ATOM 711 O O . TYR A 1 89 ? 15.102 24.329 -8.329 1.00 53.72 89 TYR A O 1
ATOM 719 N N . ALA A 1 90 ? 14.286 23.604 -10.285 1.00 56.78 90 ALA A N 1
ATOM 720 C CA . ALA A 1 90 ? 14.965 24.624 -11.084 1.00 56.78 90 ALA A CA 1
ATOM 721 C C . ALA A 1 90 ? 14.360 26.022 -10.882 1.00 56.78 90 ALA A C 1
ATOM 723 O O . ALA A 1 90 ? 15.081 27.012 -10.958 1.00 56.78 90 ALA A O 1
ATOM 724 N N . GLN A 1 91 ? 13.065 26.104 -10.570 1.00 57.12 91 GLN A N 1
ATOM 725 C CA . GLN A 1 91 ? 12.359 27.373 -10.385 1.00 57.12 91 GLN A CA 1
ATOM 726 C C . GLN A 1 91 ? 12.701 28.086 -9.059 1.00 57.12 91 GLN A C 1
ATOM 728 O O . GLN A 1 91 ? 12.446 29.279 -8.935 1.00 57.12 91 GLN A O 1
ATOM 733 N N . TYR A 1 92 ? 13.313 27.383 -8.093 1.00 55.72 92 TYR A N 1
ATOM 734 C CA . TYR A 1 92 ? 13.595 27.873 -6.732 1.00 55.72 92 TYR A CA 1
ATOM 735 C C . TYR A 1 92 ? 15.091 27.930 -6.367 1.00 55.72 92 TYR A C 1
ATOM 737 O O . TYR A 1 92 ? 15.448 27.930 -5.188 1.00 55.72 92 TYR A O 1
ATOM 745 N N . ARG A 1 93 ? 16.008 27.995 -7.341 1.00 60.00 93 ARG A N 1
ATOM 746 C CA . ARG A 1 93 ? 17.418 28.294 -7.039 1.00 60.00 93 ARG A CA 1
ATOM 747 C C . ARG A 1 93 ? 17.606 29.798 -6.846 1.00 60.00 93 ARG A C 1
ATOM 749 O O . ARG A 1 93 ? 17.932 30.511 -7.788 1.00 60.00 93 ARG A O 1
ATOM 756 N N . VAL A 1 94 ? 17.401 30.273 -5.619 1.00 61.88 94 VAL A N 1
ATOM 757 C CA . VAL A 1 94 ? 17.866 31.607 -5.213 1.00 61.88 94 VAL A CA 1
ATOM 758 C C . VAL A 1 94 ? 19.403 31.558 -5.147 1.00 61.88 94 VAL A C 1
ATOM 760 O O . VAL A 1 94 ? 19.927 30.638 -4.512 1.00 61.88 94 VAL A O 1
ATOM 763 N N . PRO A 1 95 ? 20.139 32.474 -5.807 1.00 69.25 95 PRO A N 1
ATOM 764 C CA . PRO A 1 95 ? 21.600 32.508 -5.747 1.00 69.25 95 PRO A CA 1
ATOM 765 C C . PRO A 1 95 ? 22.077 32.611 -4.294 1.00 69.25 95 PRO A C 1
ATOM 767 O O . PRO A 1 95 ? 21.476 33.335 -3.492 1.00 69.25 95 PRO A O 1
ATOM 770 N N . ALA A 1 96 ? 23.149 31.899 -3.939 1.00 65.12 96 ALA A N 1
ATOM 771 C CA . ALA A 1 96 ? 23.690 31.917 -2.576 1.00 65.12 96 ALA A CA 1
ATOM 772 C C . ALA A 1 96 ? 24.106 33.339 -2.158 1.00 65.12 96 ALA A C 1
ATOM 774 O O . ALA A 1 96 ? 23.954 33.725 -1.000 1.00 65.12 96 ALA A O 1
ATOM 775 N N . GLU A 1 97 ? 24.523 34.137 -3.137 1.00 72.69 97 GLU A N 1
ATOM 776 C CA . GLU A 1 97 ? 24.885 35.547 -3.034 1.00 72.69 97 GLU A CA 1
ATOM 777 C C . GLU A 1 97 ? 23.729 36.420 -2.527 1.00 72.69 97 GLU A C 1
ATOM 779 O O . GLU A 1 97 ? 23.975 37.452 -1.915 1.00 72.69 97 GLU A O 1
ATOM 784 N N . VAL A 1 98 ? 22.475 36.006 -2.743 1.00 76.62 98 VAL A N 1
ATOM 785 C CA . VAL A 1 98 ? 21.274 36.711 -2.261 1.00 76.62 98 VAL A CA 1
ATOM 786 C C . VAL A 1 98 ? 20.801 36.143 -0.920 1.00 76.62 98 VAL A C 1
ATOM 788 O O . VAL A 1 98 ? 20.351 36.887 -0.053 1.00 76.62 98 VAL A O 1
ATOM 791 N N . LEU A 1 99 ? 20.929 34.830 -0.713 1.00 80.00 99 LEU A N 1
ATOM 792 C CA . LEU A 1 99 ? 20.465 34.165 0.509 1.00 80.00 99 LEU A CA 1
ATOM 793 C C . LEU A 1 99 ? 21.289 34.568 1.745 1.00 80.00 99 LEU A C 1
ATOM 795 O O . LEU A 1 99 ? 20.727 34.826 2.809 1.00 80.00 99 LEU A O 1
ATOM 799 N N . ILE A 1 100 ? 22.616 34.640 1.601 1.00 80.69 100 ILE A N 1
ATOM 800 C CA . ILE A 1 100 ? 23.554 34.971 2.684 1.00 80.69 100 ILE A CA 1
ATOM 801 C C . ILE A 1 100 ? 23.280 36.359 3.299 1.00 80.69 100 ILE A C 1
ATOM 803 O O . ILE A 1 100 ? 23.122 36.429 4.520 1.00 80.69 100 ILE A O 1
ATOM 807 N N . PRO A 1 101 ? 23.179 37.459 2.524 1.00 86.56 101 PRO A N 1
ATOM 808 C CA . PRO A 1 101 ? 22.922 38.778 3.099 1.00 86.56 101 PRO A CA 1
ATOM 809 C C . PRO A 1 101 ? 21.536 38.890 3.744 1.00 86.56 101 PRO A C 1
ATOM 811 O O . PRO A 1 101 ? 21.404 39.557 4.768 1.00 86.56 101 PRO A O 1
ATOM 814 N N . ILE A 1 102 ? 20.516 38.201 3.214 1.00 86.94 102 ILE A N 1
ATOM 815 C CA . ILE A 1 102 ? 19.185 38.155 3.841 1.00 86.94 102 ILE A CA 1
ATOM 816 C C . ILE A 1 102 ? 19.264 37.462 5.206 1.00 86.94 102 ILE A C 1
ATOM 818 O O . ILE A 1 102 ? 18.762 37.996 6.193 1.00 86.94 102 ILE A O 1
ATOM 822 N N . LEU A 1 103 ? 19.922 36.301 5.282 1.00 86.44 103 LEU A N 1
ATOM 823 C CA . LEU A 1 103 ? 20.091 35.565 6.537 1.00 86.44 103 LEU A CA 1
ATOM 824 C C . LEU A 1 103 ? 20.862 36.381 7.577 1.00 86.44 103 LEU A C 1
ATOM 826 O O . LEU A 1 103 ? 20.451 36.422 8.734 1.00 86.44 103 LEU A O 1
ATOM 830 N N . LEU A 1 104 ? 21.930 37.068 7.165 1.00 88.94 104 LEU A N 1
ATOM 831 C CA . LEU A 1 104 ? 22.679 37.981 8.031 1.00 88.94 104 LEU A CA 1
ATOM 832 C C . LEU A 1 104 ? 21.806 39.137 8.528 1.00 88.94 104 LEU A C 1
ATOM 834 O O . LEU A 1 104 ? 21.810 39.424 9.721 1.00 88.94 104 LEU A O 1
ATOM 838 N N . GLY A 1 105 ? 21.020 39.761 7.647 1.00 90.81 105 GLY A N 1
ATOM 839 C CA . GLY A 1 105 ? 20.102 40.838 8.019 1.00 90.81 105 GLY A CA 1
ATOM 840 C C . GLY A 1 105 ? 19.061 40.399 9.051 1.00 90.81 105 GLY A C 1
ATOM 841 O O . GLY A 1 105 ? 18.840 41.101 10.036 1.00 90.81 105 GLY A O 1
ATOM 842 N N . VAL A 1 106 ? 18.475 39.210 8.877 1.00 92.12 106 VAL A N 1
ATOM 843 C CA . VAL A 1 106 ? 17.526 38.624 9.840 1.00 92.12 106 VAL A CA 1
ATOM 844 C C . VAL A 1 106 ? 18.199 38.344 11.184 1.00 92.12 106 VAL A C 1
ATOM 846 O O . VAL A 1 106 ? 17.624 38.649 12.225 1.00 92.12 106 VAL A O 1
ATOM 849 N N . LEU A 1 107 ? 19.424 37.810 11.177 1.00 90.88 107 LEU A N 1
ATOM 850 C CA . LEU A 1 107 ? 20.203 37.541 12.389 1.00 90.88 107 LEU A CA 1
ATOM 851 C C . LEU A 1 107 ? 20.512 38.823 13.170 1.00 90.88 107 LEU A C 1
ATOM 853 O O . LEU A 1 107 ? 20.323 38.863 14.383 1.00 90.88 107 LEU A O 1
ATOM 857 N N . VAL A 1 108 ? 20.939 39.878 12.473 1.00 91.00 108 VAL A N 1
ATOM 858 C CA . VAL A 1 108 ? 21.229 41.184 13.078 1.00 91.00 108 VAL A CA 1
ATOM 859 C C . VAL A 1 108 ? 19.956 41.822 13.628 1.00 91.00 108 VAL A C 1
ATOM 861 O O . VAL A 1 108 ? 19.958 42.295 14.760 1.00 91.00 108 VAL A O 1
ATOM 864 N N . ALA A 1 109 ? 18.851 41.797 12.879 1.00 89.62 109 ALA A N 1
ATOM 865 C CA . ALA A 1 109 ? 17.574 42.331 13.345 1.00 89.62 109 ALA A CA 1
ATOM 866 C C . ALA A 1 109 ? 17.056 41.582 14.584 1.00 89.62 109 ALA A C 1
ATOM 868 O O . ALA A 1 109 ? 16.652 42.215 15.556 1.00 89.62 109 ALA A O 1
ATOM 869 N N . ALA A 1 110 ? 17.119 40.248 14.585 1.00 88.81 110 ALA A N 1
ATOM 870 C CA . ALA A 1 110 ? 16.739 39.431 15.735 1.00 88.81 110 ALA A C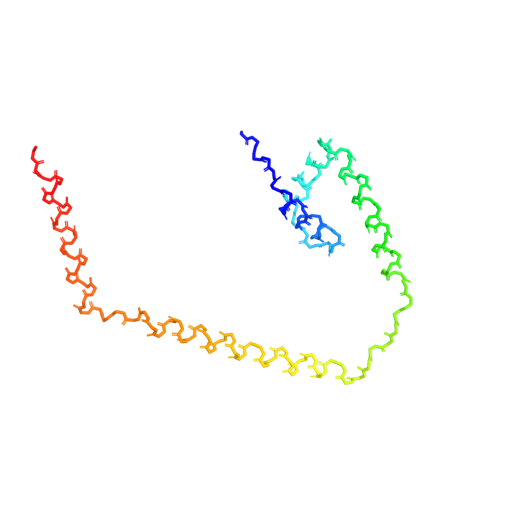A 1
ATOM 871 C C . ALA A 1 110 ? 17.620 39.720 16.958 1.00 88.81 110 ALA A C 1
ATOM 873 O O . ALA A 1 110 ? 17.109 39.834 18.070 1.00 88.81 110 ALA A O 1
ATOM 874 N N . PHE A 1 111 ? 18.928 39.891 16.751 1.00 90.06 111 PHE A N 1
ATOM 875 C CA . PHE A 1 111 ? 19.853 40.271 17.812 1.00 90.06 111 PHE A CA 1
ATOM 876 C C . PHE A 1 111 ? 19.534 41.657 18.378 1.00 90.06 111 PHE A C 1
ATOM 878 O O . PHE A 1 111 ? 19.494 41.810 19.591 1.00 90.06 111 PHE A O 1
ATOM 885 N N . LEU A 1 112 ? 19.250 42.650 17.532 1.00 88.69 112 LEU A N 1
ATOM 886 C CA . LEU A 1 112 ? 18.875 43.996 17.977 1.00 88.69 112 LEU A CA 1
ATOM 887 C C . LEU A 1 112 ? 17.543 44.011 18.733 1.00 88.69 112 LEU A C 1
ATOM 889 O O . LEU A 1 112 ? 17.427 44.729 19.716 1.00 88.69 112 LEU A O 1
ATOM 893 N N . ILE A 1 113 ? 16.563 43.205 18.315 1.00 87.75 113 ILE A N 1
ATOM 894 C CA . ILE A 1 113 ? 15.287 43.056 19.031 1.00 87.75 113 ILE A CA 1
ATOM 895 C C . ILE A 1 113 ? 15.501 42.390 20.395 1.00 87.75 113 ILE A C 1
ATOM 897 O O . ILE A 1 113 ? 14.880 42.790 21.369 1.00 87.75 113 ILE A O 1
ATOM 901 N N . TYR A 1 114 ? 16.377 41.386 20.475 1.00 86.88 114 TYR A N 1
ATOM 902 C CA . TYR A 1 114 ? 16.676 40.686 21.726 1.00 86.88 114 TYR A CA 1
ATOM 903 C C . TYR A 1 114 ? 17.570 41.499 22.679 1.00 86.88 114 TYR A C 1
ATOM 905 O O . TYR A 1 114 ? 17.478 41.348 23.892 1.00 86.88 114 TYR A O 1
ATOM 913 N N . ALA A 1 115 ? 18.452 42.340 22.136 1.00 76.25 115 ALA A N 1
ATOM 914 C CA . ALA A 1 115 ? 19.371 43.189 22.890 1.00 76.25 115 ALA A CA 1
ATOM 915 C C . ALA A 1 115 ? 18.790 44.575 23.226 1.00 76.25 115 ALA A C 1
ATOM 917 O O . ALA A 1 115 ? 19.414 45.321 23.982 1.00 76.25 115 ALA A O 1
ATOM 918 N N . ALA A 1 116 ? 17.633 44.936 22.664 1.00 63.66 116 ALA A N 1
ATOM 919 C CA . ALA A 1 116 ? 16.885 46.112 23.083 1.00 63.66 116 ALA A CA 1
ATOM 920 C C . ALA A 1 116 ? 16.246 45.831 24.464 1.00 63.66 116 ALA A C 1
ATOM 922 O O . ALA A 1 116 ? 15.547 44.826 24.589 1.00 63.66 116 ALA A O 1
ATOM 923 N N . PRO A 1 117 ? 16.523 46.652 25.496 1.00 56.97 117 PRO A N 1
ATOM 924 C CA . PRO A 1 117 ? 15.986 46.470 26.848 1.00 56.97 117 PRO A CA 1
ATOM 925 C C . PRO A 1 117 ? 14.470 46.678 26.937 1.00 56.97 117 PRO A C 1
ATOM 927 O O . PRO A 1 117 ? 13.927 47.488 26.148 1.00 56.97 117 PRO A O 1
#